Protein AF-A0A3C0R907-F1 (afdb_monomer)

Nearest PDB structures (foldseek):
  8gac-assembly1_A  TM=6.723E-01  e=1.159E+00  synthetic construct
  7ep2-assembly2_D  TM=5.627E-01  e=1.302E+00  Homo sapiens
  8a3y-assembly1_Q  TM=6.082E-01  e=4.656E+00  Homo sapiens

Secondary structure (DSSP, 8-state):
-HHHHHHHHHHHHHHT---HHHHHHHHHHHHHHHHHS-HHHHHHHHHHHHHHHHHHHHHHHHTT-HHHHHHHHHHHT-

Mean predicted aligned error: 2.68 Å

Radius of gyration: 12.0 Å; Cα contacts (8 Å, |Δi|>4): 48; chains: 1; bounding box: 28×22×31 Å

Foldseek 3Di:
DVVLVVLLVLLVVLLPDPPLVVSLVSLVVLLVVLVPDDPVCNVVCVVSSVVSLVVSLVSCVVVVNNVSSVSSCVSVVD

Solvent-accessible surface area (backbone atoms only — not comparable to full-atom values): 4407 Å² total; per-residue (Å²): 110,68,70,56,56,52,47,54,55,49,48,62,52,45,48,72,48,81,53,64,69,63,33,52,54,51,52,50,54,53,51,52,52,60,68,70,49,56,74,94,50,37,80,70,46,48,60,55,53,50,52,53,52,50,51,38,30,52,43,23,48,76,69,69,38,49,73,62,22,50,52,52,31,57,77,72,76,96

Structure (mmCIF, N/CA/C/O backbone):
data_AF-A0A3C0R907-F1
#
_entry.id   AF-A0A3C0R907-F1
#
loop_
_atom_site.group_PDB
_atom_site.id
_atom_site.type_symbol
_atom_site.label_atom_id
_atom_site.label_alt_id
_atom_site.label_comp_id
_atom_site.label_asym_id
_atom_site.label_entity_id
_atom_site.label_seq_id
_atom_site.pdbx_PDB_ins_code
_atom_site.Cartn_x
_atom_site.Cartn_y
_atom_site.Cartn_z
_atom_site.occupancy
_atom_site.B_iso_or_equiv
_atom_site.auth_seq_id
_atom_site.auth_comp_id
_atom_site.auth_asym_id
_atom_site.auth_atom_id
_atom_site.pdbx_PDB_model_num
ATOM 1 N N . GLN A 1 1 ? 8.077 4.731 -15.537 1.00 72.31 1 GLN A N 1
ATOM 2 C CA . GLN A 1 1 ? 8.268 5.778 -14.508 1.00 72.31 1 GLN A CA 1
ATOM 3 C C . GLN A 1 1 ? 6.934 6.363 -14.038 1.00 72.31 1 GLN A C 1
ATOM 5 O O . GLN A 1 1 ? 6.668 6.315 -12.846 1.00 72.31 1 GLN A O 1
ATOM 10 N N . GLU A 1 2 ? 6.055 6.805 -14.945 1.00 88.19 2 GLU A N 1
ATOM 11 C CA . GLU A 1 2 ? 4.732 7.373 -14.608 1.00 88.19 2 GLU A CA 1
ATOM 12 C C . GLU A 1 2 ? 3.866 6.470 -13.704 1.00 88.19 2 GLU A C 1
ATOM 14 O O . GLU A 1 2 ? 3.409 6.906 -12.651 1.00 88.19 2 GLU A O 1
ATOM 19 N N . LYS A 1 3 ? 3.727 5.175 -14.030 1.00 86.44 3 LYS A N 1
ATOM 20 C CA . LYS A 1 3 ? 2.951 4.228 -13.203 1.00 86.44 3 LYS A CA 1
ATOM 21 C C . LYS A 1 3 ? 3.469 4.078 -11.766 1.00 86.44 3 LYS A C 1
ATOM 23 O O . LYS A 1 3 ? 2.682 3.842 -10.853 1.00 86.44 3 LYS A O 1
ATOM 28 N N . PHE A 1 4 ? 4.776 4.235 -11.544 1.00 90.00 4 PHE A N 1
ATOM 29 C CA . PHE A 1 4 ? 5.358 4.186 -10.199 1.00 90.00 4 PHE A CA 1
ATOM 30 C C . PHE A 1 4 ? 4.951 5.426 -9.401 1.00 90.00 4 PHE A C 1
ATOM 32 O O . PHE A 1 4 ? 4.416 5.295 -8.306 1.00 90.00 4 PHE A O 1
ATOM 39 N N . GLN A 1 5 ? 5.089 6.618 -9.988 1.00 91.69 5 GLN A N 1
ATOM 40 C CA . GLN A 1 5 ? 4.637 7.864 -9.359 1.00 91.69 5 GLN A CA 1
ATOM 41 C C . GLN A 1 5 ? 3.135 7.828 -9.045 1.00 91.69 5 GLN A C 1
ATOM 43 O O . GLN A 1 5 ? 2.741 8.129 -7.921 1.00 91.69 5 GLN A O 1
ATOM 48 N N . GLN A 1 6 ? 2.311 7.361 -9.989 1.00 93.50 6 GLN A N 1
ATOM 49 C CA . GLN A 1 6 ? 0.877 7.156 -9.764 1.00 93.50 6 GLN A CA 1
ATOM 50 C C . GLN A 1 6 ? 0.613 6.175 -8.613 1.00 93.50 6 GLN A C 1
ATOM 52 O O . GLN A 1 6 ? -0.276 6.418 -7.801 1.00 93.50 6 GLN A O 1
ATOM 57 N N . THR A 1 7 ? 1.405 5.103 -8.495 1.00 94.75 7 THR A N 1
ATOM 58 C CA . THR A 1 7 ? 1.285 4.148 -7.382 1.00 94.75 7 THR A CA 1
ATOM 59 C C . THR A 1 7 ? 1.614 4.797 -6.038 1.00 94.75 7 THR A C 1
ATOM 61 O O . THR A 1 7 ? 0.891 4.574 -5.069 1.00 94.75 7 THR A O 1
ATOM 64 N N . ALA A 1 8 ? 2.653 5.633 -5.963 1.00 94.31 8 ALA A N 1
ATOM 65 C CA . ALA A 1 8 ? 2.978 6.368 -4.740 1.00 94.31 8 ALA A CA 1
ATOM 66 C C . ALA A 1 8 ? 1.852 7.329 -4.331 1.00 94.31 8 ALA A C 1
ATOM 68 O O . ALA A 1 8 ? 1.418 7.307 -3.178 1.00 94.31 8 ALA A O 1
ATOM 69 N N . SER A 1 9 ? 1.324 8.123 -5.268 1.00 95.31 9 SER A N 1
ATOM 70 C CA . SER A 1 9 ? 0.189 9.016 -5.001 1.00 95.31 9 SER A CA 1
ATOM 71 C C . SER A 1 9 ? -1.066 8.241 -4.587 1.00 95.31 9 SER A C 1
ATOM 73 O O . SER A 1 9 ? -1.764 8.636 -3.652 1.00 95.31 9 SER A O 1
ATOM 75 N N . PHE A 1 10 ? -1.331 7.102 -5.231 1.00 96.69 10 PHE A N 1
ATOM 76 C CA . PHE A 1 10 ? -2.449 6.230 -4.885 1.00 96.69 10 PHE A CA 1
ATOM 77 C C . PHE A 1 10 ? -2.301 5.633 -3.481 1.00 96.69 10 PHE A C 1
ATOM 79 O O . PHE A 1 10 ? -3.253 5.646 -2.702 1.00 96.69 10 PHE A O 1
ATOM 86 N N . ALA A 1 11 ? -1.104 5.184 -3.106 1.00 96.19 11 ALA A N 1
ATOM 87 C CA . ALA A 1 11 ? -0.836 4.695 -1.758 1.00 96.19 11 ALA A CA 1
ATOM 88 C C . ALA A 1 11 ? -0.991 5.800 -0.702 1.00 96.19 11 ALA A C 1
ATOM 90 O O . ALA A 1 11 ? -1.608 5.579 0.339 1.00 96.19 11 ALA A O 1
ATOM 91 N N . GLN A 1 12 ? -0.518 7.017 -0.978 1.00 95.38 12 GLN A N 1
ATOM 92 C CA . GLN A 1 12 ? -0.726 8.154 -0.079 1.00 95.38 12 GLN A CA 1
ATOM 93 C C . GLN A 1 12 ? -2.223 8.428 0.152 1.00 95.38 12 GLN A C 1
ATOM 95 O O . GLN A 1 12 ? -2.636 8.703 1.282 1.00 95.38 12 GLN A O 1
ATOM 100 N N . PHE A 1 13 ? -3.044 8.312 -0.895 1.00 96.06 13 PHE A N 1
ATOM 101 C CA . PHE A 1 13 ? -4.498 8.389 -0.776 1.00 96.06 13 PHE A CA 1
ATOM 102 C C . PHE A 1 13 ? -5.066 7.238 0.073 1.00 96.06 13 PHE A C 1
ATOM 104 O O . PHE A 1 13 ? -5.797 7.495 1.030 1.00 96.06 13 PHE A O 1
ATOM 111 N N . LEU A 1 14 ? -4.683 5.985 -0.204 1.00 96.00 14 LEU A N 1
ATOM 112 C CA . LEU A 1 14 ? -5.132 4.809 0.557 1.00 96.00 14 LEU A CA 1
ATOM 113 C C . LEU A 1 14 ? -4.799 4.894 2.051 1.00 96.00 14 LEU A C 1
ATOM 115 O O . LEU A 1 14 ? -5.592 4.449 2.887 1.00 96.00 14 LEU A O 1
ATOM 119 N N . GLY A 1 15 ? -3.672 5.513 2.411 1.00 94.12 15 GLY A N 1
ATOM 120 C CA . GLY A 1 15 ? -3.307 5.776 3.805 1.00 94.12 15 GLY A CA 1
ATOM 121 C C . GLY A 1 15 ? -4.422 6.477 4.590 1.00 94.12 15 GLY A C 1
ATOM 122 O O . GLY A 1 15 ? -4.654 6.138 5.749 1.00 94.12 15 GLY A O 1
ATOM 123 N N . LYS A 1 16 ? -5.195 7.349 3.930 1.00 94.00 16 LYS A N 1
ATOM 124 C CA . LYS A 1 16 ? -6.308 8.120 4.510 1.00 94.00 16 LYS A CA 1
ATOM 125 C C . LYS A 1 16 ? -7.685 7.451 4.377 1.00 94.00 16 LYS A C 1
ATOM 127 O O . LYS A 1 16 ? -8.665 7.964 4.905 1.00 94.00 16 LYS A O 1
ATOM 132 N N . VAL A 1 17 ? -7.790 6.330 3.660 1.00 94.31 17 VAL A N 1
ATOM 133 C CA . VAL A 1 17 ? -9.062 5.614 3.465 1.00 94.31 17 VAL A CA 1
ATOM 134 C C . VAL A 1 17 ? -9.407 4.801 4.713 1.00 94.31 17 VAL A C 1
ATOM 136 O O . VAL A 1 17 ? -8.643 3.920 5.106 1.00 94.31 17 VAL A O 1
ATOM 139 N N . ASN A 1 18 ? -10.573 5.065 5.304 1.00 88.69 18 ASN A N 1
ATOM 140 C CA . ASN A 1 18 ? -11.070 4.352 6.493 1.00 88.69 18 ASN A CA 1
ATOM 141 C C . ASN A 1 18 ? -11.999 3.177 6.149 1.00 88.69 18 ASN A C 1
ATOM 143 O O . ASN A 1 18 ? -12.214 2.287 6.964 1.00 88.69 18 ASN A O 1
ATOM 147 N N . ASP A 1 19 ? -12.538 3.158 4.931 1.00 95.50 19 ASP A N 1
ATOM 148 C CA . ASP A 1 19 ? -13.362 2.061 4.431 1.00 95.50 19 ASP A CA 1
ATOM 149 C C . ASP A 1 19 ? -12.484 0.828 4.166 1.00 95.50 19 ASP A C 1
ATOM 151 O O . ASP A 1 19 ? -11.649 0.823 3.257 1.00 95.50 19 ASP A O 1
ATOM 155 N N . ALA A 1 20 ? -12.672 -0.215 4.974 1.00 94.56 20 ALA A N 1
ATOM 156 C CA . ALA A 1 20 ? -11.854 -1.421 4.928 1.00 94.56 20 ALA A CA 1
ATOM 157 C C . ALA A 1 20 ? -11.915 -2.135 3.568 1.00 94.56 20 ALA A C 1
ATOM 159 O O . ALA A 1 20 ? -10.887 -2.609 3.084 1.00 94.56 20 ALA A O 1
ATOM 160 N N . ALA A 1 21 ? -13.085 -2.198 2.926 1.00 96.62 21 ALA A N 1
ATOM 161 C CA . ALA A 1 21 ? -13.245 -2.891 1.650 1.00 96.62 21 ALA A CA 1
ATOM 162 C C . ALA A 1 21 ? -12.511 -2.148 0.525 1.00 96.62 21 ALA A C 1
ATOM 164 O O . ALA A 1 21 ? -11.761 -2.755 -0.245 1.00 96.62 21 ALA A O 1
ATOM 165 N N . LYS A 1 22 ? -12.662 -0.819 0.467 1.00 96.19 22 LYS A N 1
ATOM 166 C CA . LYS A 1 22 ? -11.945 0.023 -0.506 1.00 96.19 22 LYS A CA 1
ATOM 167 C C . LYS A 1 22 ? -10.444 0.007 -0.262 1.00 96.19 22 LYS A C 1
ATOM 169 O O . LYS A 1 22 ? -9.677 -0.063 -1.221 1.00 96.19 22 LYS A O 1
ATOM 174 N N . PHE A 1 23 ? -10.027 0.035 1.002 1.00 97.31 23 PHE A N 1
ATOM 175 C CA . PHE A 1 23 ? -8.620 -0.041 1.361 1.00 97.31 23 PHE A CA 1
ATOM 176 C C . PHE A 1 23 ? -7.989 -1.355 0.893 1.00 97.31 23 PHE A C 1
ATOM 178 O O . PHE A 1 23 ? -6.997 -1.325 0.167 1.00 97.31 23 PHE A O 1
ATOM 185 N N . LYS A 1 24 ? -8.596 -2.499 1.243 1.00 97.50 24 LYS A N 1
ATOM 186 C CA . LYS A 1 24 ? -8.108 -3.830 0.850 1.00 97.50 24 LYS A CA 1
ATOM 187 C C . LYS A 1 24 ? -8.013 -3.968 -0.668 1.00 97.50 24 LYS A C 1
ATOM 189 O O . LYS A 1 24 ? -6.953 -4.328 -1.169 1.00 97.50 24 LYS A O 1
ATOM 194 N N . LYS A 1 25 ? -9.056 -3.549 -1.395 1.00 97.62 25 LYS A N 1
ATOM 195 C CA . LYS A 1 25 ? -9.045 -3.521 -2.865 1.00 97.62 25 LYS A CA 1
ATOM 196 C C . LYS A 1 25 ? -7.908 -2.660 -3.420 1.00 97.62 25 LYS A C 1
ATOM 198 O O . LYS A 1 25 ? -7.263 -3.045 -4.388 1.00 97.62 25 LYS A O 1
ATOM 203 N N . GLY A 1 26 ? -7.646 -1.499 -2.822 1.00 97.06 26 GLY A N 1
ATOM 204 C CA . GLY A 1 26 ? -6.529 -0.643 -3.215 1.00 97.06 26 GLY A CA 1
ATOM 205 C C . GLY A 1 26 ? -5.165 -1.304 -3.007 1.00 97.06 26 GLY A C 1
ATOM 206 O O . GLY A 1 26 ? -4.317 -1.244 -3.893 1.00 97.06 26 GLY A O 1
ATOM 207 N N . VAL A 1 27 ? -4.970 -1.978 -1.872 1.00 97.38 27 VAL A N 1
ATOM 208 C CA . VAL A 1 27 ? -3.754 -2.761 -1.600 1.00 97.38 27 VAL A CA 1
ATOM 209 C C . VAL A 1 27 ? -3.595 -3.886 -2.624 1.00 97.38 27 VAL A C 1
ATOM 211 O O . VAL A 1 27 ? -2.507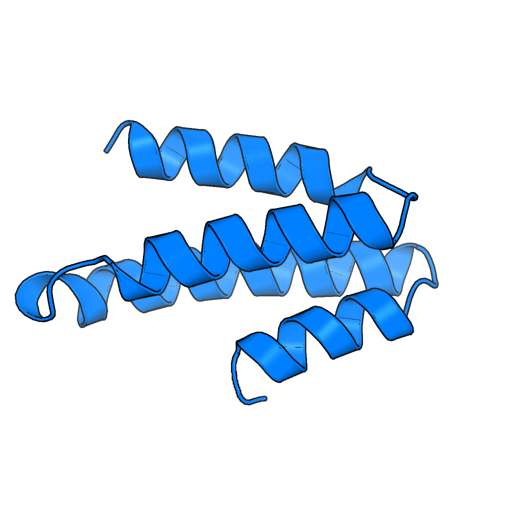 -4.045 -3.172 1.00 97.38 27 VAL A O 1
ATOM 214 N N . ASP A 1 28 ? -4.672 -4.605 -2.950 1.00 97.56 28 ASP A N 1
ATOM 215 C CA . ASP A 1 28 ? -4.646 -5.669 -3.961 1.00 97.56 28 ASP A CA 1
ATOM 216 C C . ASP A 1 28 ? -4.232 -5.150 -5.342 1.00 97.56 28 ASP A C 1
ATOM 218 O O . ASP A 1 28 ? -3.466 -5.809 -6.039 1.00 97.56 28 ASP A O 1
ATOM 222 N N . LEU A 1 29 ? -4.670 -3.947 -5.727 1.00 97.00 29 LEU A N 1
ATOM 223 C CA . LEU A 1 29 ? -4.246 -3.318 -6.982 1.00 97.00 29 LEU A CA 1
ATOM 224 C C . LEU A 1 29 ? -2.743 -3.000 -6.992 1.00 97.00 29 LEU A C 1
ATOM 226 O O . LEU A 1 29 ? -2.084 -3.203 -8.011 1.00 97.00 29 LEU A O 1
ATOM 230 N N . ILE A 1 30 ? -2.186 -2.525 -5.872 1.00 96.25 30 ILE A N 1
ATOM 231 C CA . ILE A 1 30 ? -0.744 -2.249 -5.751 1.00 96.25 30 ILE A CA 1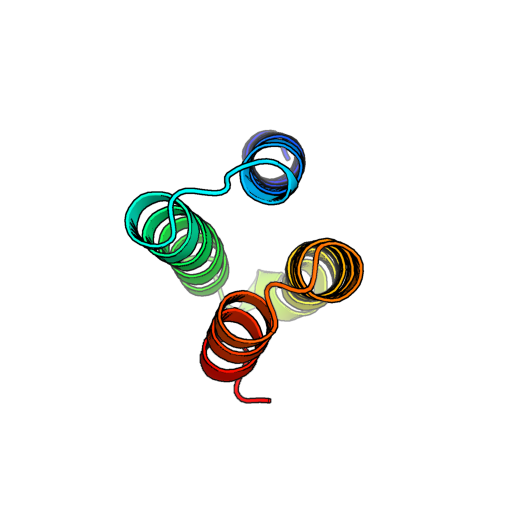
ATOM 232 C C . ILE A 1 30 ? 0.058 -3.551 -5.836 1.00 96.25 30 ILE A C 1
ATOM 234 O O . ILE A 1 30 ? 1.054 -3.617 -6.557 1.00 96.25 30 ILE A O 1
ATOM 238 N N . VAL A 1 31 ? -0.379 -4.587 -5.117 1.00 95.56 31 VAL A N 1
ATOM 239 C CA . VAL A 1 31 ? 0.280 -5.900 -5.099 1.00 95.56 31 VAL A CA 1
ATOM 240 C C . VAL A 1 31 ? 0.204 -6.554 -6.476 1.00 95.56 31 VAL 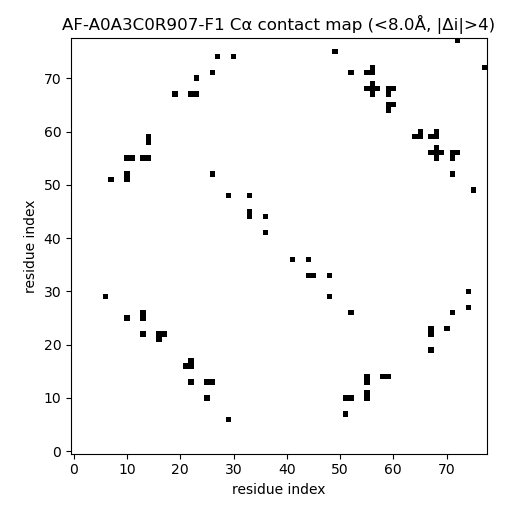A C 1
ATOM 242 O O . VAL A 1 31 ? 1.237 -6.946 -7.010 1.00 95.56 31 VAL A O 1
ATOM 245 N N . GLY A 1 32 ? -0.967 -6.553 -7.113 1.00 94.94 32 GLY A N 1
ATOM 246 C CA . GLY A 1 32 ? -1.128 -7.073 -8.468 1.00 94.94 32 GLY A CA 1
ATOM 247 C C . GLY A 1 32 ? -0.264 -6.327 -9.488 1.00 94.94 32 GLY A C 1
ATOM 248 O O . GLY A 1 32 ? 0.347 -6.948 -10.357 1.00 94.94 32 GLY A O 1
ATOM 249 N N . PHE A 1 33 ? -0.122 -5.001 -9.355 1.00 94.19 33 PHE A N 1
ATOM 250 C CA . PHE A 1 33 ? 0.800 -4.251 -10.206 1.00 94.19 33 PHE A CA 1
ATOM 251 C C . PHE A 1 33 ? 2.260 -4.660 -9.967 1.00 94.19 33 PHE A C 1
ATOM 253 O O . PHE A 1 33 ? 2.969 -4.925 -10.937 1.00 94.19 33 PHE A O 1
ATOM 260 N N . LYS A 1 34 ? 2.697 -4.793 -8.706 1.00 93.38 34 LYS A N 1
ATOM 261 C CA . LYS A 1 34 ? 4.028 -5.320 -8.353 1.00 93.38 34 LYS A CA 1
ATOM 262 C C . LYS A 1 34 ? 4.277 -6.698 -8.978 1.00 93.38 34 LYS A C 1
ATOM 264 O O . LYS A 1 34 ? 5.356 -6.933 -9.514 1.00 93.38 34 LYS A O 1
ATOM 269 N N . GLU A 1 35 ? 3.304 -7.602 -8.923 1.00 92.38 35 GLU A N 1
ATOM 270 C CA . GLU A 1 35 ? 3.425 -8.961 -9.470 1.00 92.38 35 GLU A CA 1
ATOM 271 C C . GLU A 1 35 ? 3.486 -8.986 -11.003 1.00 92.38 35 GLU A C 1
ATOM 273 O O . GLU A 1 35 ? 4.215 -9.802 -11.575 1.00 92.38 35 GLU A O 1
ATOM 278 N N . SER A 1 36 ? 2.801 -8.041 -11.658 1.00 93.25 36 SER A N 1
ATOM 279 C CA . SER A 1 36 ? 2.822 -7.868 -13.116 1.00 93.25 36 SER A CA 1
ATOM 280 C C . SER A 1 36 ? 4.163 -7.370 -13.674 1.00 93.25 36 SER A C 1
ATOM 282 O O . SER A 1 36 ? 4.374 -7.414 -14.886 1.00 93.25 36 SER A O 1
ATOM 284 N N . ILE A 1 37 ? 5.080 -6.897 -12.819 1.00 92.00 37 ILE A N 1
ATOM 285 C CA . ILE A 1 37 ? 6.397 -6.431 -13.261 1.00 92.00 37 ILE A CA 1
ATOM 286 C C . ILE A 1 37 ? 7.244 -7.623 -13.746 1.00 92.00 37 ILE A C 1
ATOM 288 O O . ILE A 1 37 ? 7.385 -8.604 -13.002 1.00 92.00 37 ILE A O 1
ATOM 292 N N . PRO A 1 38 ? 7.861 -7.538 -14.947 1.00 93.00 38 PRO A N 1
ATOM 293 C CA . PRO A 1 38 ? 8.738 -8.586 -15.463 1.00 93.00 38 PRO A CA 1
ATOM 294 C C . PRO A 1 38 ? 9.921 -8.865 -14.537 1.00 93.00 38 PRO A C 1
ATOM 296 O O . PRO A 1 38 ? 10.463 -7.957 -13.902 1.00 93.00 38 PRO A O 1
ATOM 299 N N . GLU A 1 39 ? 10.363 -10.121 -14.502 1.00 90.00 39 GLU A N 1
ATOM 300 C CA . GLU A 1 39 ? 11.383 -10.595 -13.563 1.00 90.00 39 GLU A CA 1
ATOM 301 C C . GLU A 1 39 ? 12.702 -9.818 -13.639 1.00 90.00 39 GLU A C 1
ATOM 303 O 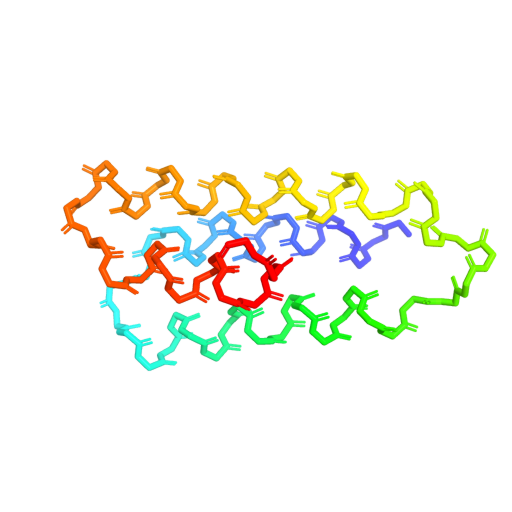O . GLU A 1 39 ? 13.266 -9.468 -12.603 1.00 90.00 39 GLU A O 1
ATOM 308 N N . SER A 1 40 ? 13.113 -9.422 -14.847 1.00 92.81 40 SER A N 1
ATOM 309 C CA . SER A 1 40 ? 14.307 -8.604 -15.095 1.00 92.81 40 SER A CA 1
ATOM 310 C C . SER A 1 40 ? 14.316 -7.266 -14.345 1.00 92.81 40 SER A C 1
ATOM 312 O O . SER A 1 40 ? 15.381 -6.705 -14.108 1.00 92.81 40 SER A O 1
ATOM 314 N N . PHE A 1 41 ? 13.146 -6.750 -13.950 1.00 91.19 41 PHE A N 1
ATOM 315 C CA . PHE A 1 41 ? 13.000 -5.495 -13.208 1.00 91.19 41 PHE A CA 1
ATOM 316 C C . PHE A 1 41 ? 12.585 -5.700 -11.744 1.00 91.19 41 PHE A C 1
ATOM 318 O O . PHE A 1 41 ? 12.550 -4.734 -10.974 1.00 91.19 41 PHE A O 1
ATOM 325 N N . ARG A 1 42 ? 12.269 -6.931 -11.313 1.00 88.38 42 ARG A N 1
ATOM 326 C CA . ARG A 1 42 ? 11.767 -7.202 -9.953 1.00 88.38 42 ARG A CA 1
ATOM 327 C C . ARG A 1 42 ? 12.780 -6.852 -8.872 1.00 88.38 42 ARG A C 1
ATOM 329 O O . ARG A 1 42 ? 12.386 -6.292 -7.856 1.00 88.38 42 ARG A O 1
ATOM 336 N N . ALA A 1 43 ? 14.073 -7.096 -9.091 1.00 86.00 43 ALA A N 1
ATOM 337 C CA . ALA A 1 43 ? 15.111 -6.778 -8.105 1.00 86.00 43 ALA A CA 1
ATOM 338 C C . ALA A 1 43 ? 15.107 -5.288 -7.706 1.00 86.00 43 ALA A C 1
ATOM 340 O O . ALA A 1 43 ? 15.150 -4.955 -6.524 1.00 86.00 43 ALA A O 1
ATOM 341 N N . GLN A 1 44 ? 14.970 -4.391 -8.686 1.00 82.56 44 GLN A N 1
ATOM 342 C CA . GLN A 1 44 ? 14.952 -2.944 -8.462 1.00 82.56 44 GLN A CA 1
ATOM 343 C C . GLN A 1 44 ? 13.585 -2.440 -7.969 1.00 82.56 44 GLN A C 1
ATOM 345 O O . GLN A 1 44 ? 13.505 -1.512 -7.166 1.00 82.56 44 GLN A O 1
ATOM 350 N N . THR A 1 45 ? 12.494 -3.042 -8.445 1.00 91.44 45 THR A N 1
ATOM 351 C CA . THR A 1 45 ? 11.130 -2.560 -8.171 1.00 91.44 45 THR A CA 1
ATOM 352 C C . THR A 1 45 ? 10.532 -3.130 -6.886 1.00 91.44 45 THR A C 1
ATOM 354 O O . THR A 1 45 ? 9.742 -2.446 -6.237 1.00 91.44 45 THR A O 1
ATOM 357 N N . ASN A 1 46 ? 10.947 -4.321 -6.446 1.00 91.50 46 ASN A N 1
ATOM 358 C CA . ASN A 1 46 ? 10.484 -4.922 -5.192 1.00 91.50 46 ASN A CA 1
ATOM 359 C C . ASN A 1 46 ? 10.779 -4.018 -3.993 1.00 91.50 46 ASN A C 1
ATOM 361 O O . ASN A 1 46 ? 9.890 -3.791 -3.177 1.00 91.50 46 ASN A O 1
ATOM 365 N N . ALA A 1 47 ? 11.990 -3.454 -3.913 1.00 92.00 47 ALA A N 1
ATOM 366 C CA . ALA A 1 47 ? 12.356 -2.527 -2.842 1.00 92.00 47 ALA A CA 1
ATOM 367 C C . ALA A 1 47 ? 11.433 -1.295 -2.817 1.00 92.00 47 ALA A C 1
ATOM 369 O O . ALA A 1 47 ? 10.970 -0.877 -1.757 1.00 92.00 47 ALA A O 1
ATOM 370 N N . TYR A 1 48 ? 11.099 -0.759 -3.994 1.00 93.50 48 TYR A N 1
ATOM 371 C CA . TYR A 1 48 ? 10.189 0.375 -4.128 1.00 93.50 48 TYR A CA 1
ATOM 372 C C . TYR A 1 48 ? 8.777 0.061 -3.610 1.00 93.50 48 TYR A C 1
ATOM 374 O O . TYR A 1 48 ? 8.252 0.790 -2.767 1.00 93.50 48 TYR A O 1
ATOM 382 N N . PHE A 1 49 ? 8.166 -1.038 -4.063 1.00 94.88 49 PHE A N 1
ATOM 383 C CA . PHE A 1 49 ? 6.816 -1.406 -3.623 1.00 94.88 49 PHE A CA 1
ATOM 384 C C . PHE A 1 49 ? 6.773 -1.810 -2.147 1.00 94.88 49 PHE A C 1
ATOM 386 O O . PHE A 1 49 ? 5.834 -1.436 -1.449 1.00 94.88 49 PHE A O 1
ATOM 393 N N . ASN A 1 50 ? 7.799 -2.502 -1.645 1.00 94.12 50 ASN A N 1
ATOM 394 C CA . ASN A 1 50 ? 7.888 -2.848 -0.228 1.00 94.12 50 ASN A CA 1
ATOM 395 C C . ASN A 1 50 ? 7.938 -1.589 0.649 1.00 94.12 50 ASN A C 1
ATOM 397 O O . ASN A 1 50 ? 7.267 -1.541 1.675 1.00 94.12 50 ASN A O 1
ATOM 401 N N . ASN A 1 51 ? 8.651 -0.538 0.228 1.00 95.19 51 ASN A N 1
ATOM 402 C CA . ASN A 1 51 ? 8.656 0.743 0.941 1.00 95.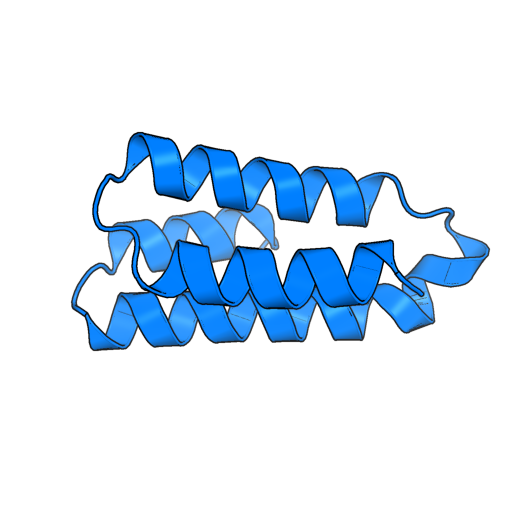19 51 ASN A CA 1
ATOM 403 C C . ASN A 1 51 ? 7.271 1.407 0.961 1.00 95.19 51 ASN A C 1
ATOM 405 O O . ASN A 1 51 ? 6.849 1.911 2.001 1.00 95.19 51 ASN A O 1
ATOM 409 N N . ILE A 1 52 ? 6.534 1.364 -0.154 1.00 96.12 52 ILE A N 1
ATOM 410 C CA . ILE A 1 52 ? 5.158 1.878 -0.221 1.00 96.12 52 ILE A CA 1
ATOM 411 C C . ILE A 1 52 ? 4.233 1.115 0.737 1.00 96.12 52 ILE A C 1
ATOM 413 O O . ILE A 1 52 ? 3.506 1.729 1.521 1.00 96.12 52 ILE A O 1
ATOM 417 N N . LEU A 1 53 ? 4.266 -0.219 0.691 1.00 96.69 53 LEU A N 1
ATOM 418 C CA . LEU A 1 53 ? 3.413 -1.070 1.523 1.00 96.69 53 LEU A CA 1
ATOM 419 C C . LEU A 1 53 ? 3.763 -0.933 3.015 1.00 96.69 53 LEU A C 1
ATOM 421 O O . LEU A 1 53 ? 2.860 -0.811 3.841 1.00 96.69 53 LEU A O 1
ATOM 425 N N . ASN A 1 54 ? 5.048 -0.822 3.363 1.00 96.69 54 ASN A N 1
ATOM 426 C CA . ASN A 1 54 ? 5.489 -0.511 4.727 1.00 96.69 54 ASN A CA 1
ATOM 427 C C . ASN A 1 54 ? 4.994 0.864 5.203 1.00 96.69 54 ASN A C 1
ATOM 429 O O . ASN A 1 54 ? 4.559 1.004 6.347 1.00 96.69 54 ASN A O 1
ATOM 433 N N . GLY A 1 55 ? 4.996 1.873 4.327 1.00 96.56 55 GLY A N 1
ATOM 434 C CA . GLY A 1 55 ? 4.405 3.180 4.622 1.00 96.56 55 GLY A CA 1
ATOM 435 C C . GLY A 1 55 ? 2.915 3.082 4.970 1.00 96.56 55 GLY A C 1
ATOM 436 O O . GLY A 1 55 ? 2.462 3.691 5.941 1.00 96.56 55 GLY A O 1
ATOM 437 N N . LEU A 1 56 ? 2.163 2.258 4.235 1.00 96.88 56 LEU A N 1
ATOM 438 C CA . LEU A 1 56 ? 0.751 1.990 4.519 1.00 96.88 56 LEU A CA 1
ATOM 439 C C . LEU A 1 56 ? 0.549 1.249 5.847 1.00 96.88 56 LEU A C 1
ATOM 441 O O . LEU A 1 56 ? -0.335 1.631 6.613 1.00 96.88 56 LEU A O 1
ATOM 445 N N . ILE A 1 57 ? 1.372 0.237 6.146 1.00 96.94 57 ILE A N 1
ATOM 446 C CA . ILE A 1 57 ? 1.353 -0.478 7.435 1.00 96.94 57 ILE A CA 1
ATOM 447 C C . ILE A 1 57 ? 1.507 0.517 8.586 1.00 96.94 57 ILE A C 1
ATOM 449 O O . ILE A 1 57 ? 0.705 0.512 9.520 1.00 96.94 57 ILE A O 1
ATOM 453 N N . ASN A 1 58 ? 2.503 1.399 8.502 1.00 96.44 58 ASN A N 1
ATOM 454 C CA . ASN A 1 58 ? 2.767 2.393 9.539 1.00 96.44 58 ASN A CA 1
ATOM 455 C C . ASN A 1 58 ? 1.608 3.386 9.685 1.00 96.44 58 ASN A C 1
ATOM 457 O O . ASN A 1 58 ? 1.186 3.664 10.806 1.00 96.44 58 ASN A O 1
ATOM 461 N N . ALA A 1 59 ? 1.039 3.860 8.571 1.00 95.62 59 ALA A N 1
ATOM 462 C CA . ALA A 1 59 ? -0.122 4.746 8.595 1.00 95.62 59 ALA A CA 1
ATOM 463 C C . ALA A 1 59 ? -1.341 4.091 9.268 1.00 95.62 59 ALA A C 1
ATOM 465 O O . ALA A 1 59 ? -2.017 4.729 10.073 1.00 95.62 59 ALA A O 1
ATOM 466 N N . LYS A 1 60 ? -1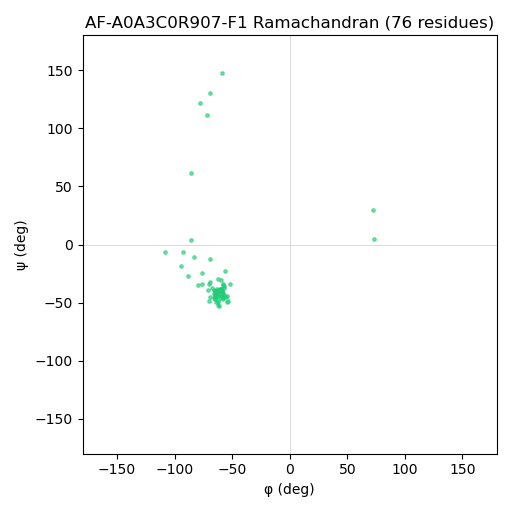.615 2.809 8.985 1.00 94.88 60 LYS A N 1
ATOM 467 C CA . LYS A 1 60 ? -2.744 2.092 9.597 1.00 94.88 60 LYS A CA 1
ATOM 468 C C . LYS A 1 60 ? -2.519 1.783 11.070 1.00 94.88 60 LYS A C 1
ATOM 470 O O . LYS A 1 60 ? -3.441 1.984 11.854 1.00 94.88 60 LYS A O 1
ATOM 475 N N . LYS A 1 61 ? -1.301 1.408 11.467 1.00 95.19 61 LYS A N 1
ATOM 476 C CA . LYS A 1 61 ? -0.938 1.260 12.885 1.00 95.19 61 LYS A CA 1
ATOM 477 C C . LYS A 1 61 ? -1.103 2.569 13.658 1.00 95.19 61 LYS A C 1
ATOM 479 O O . LYS A 1 61 ? -1.707 2.565 14.723 1.00 95.19 61 LYS A O 1
ATOM 484 N N . ALA A 1 62 ? -0.627 3.688 13.107 1.00 94.94 62 ALA A N 1
ATOM 485 C CA . ALA A 1 62 ? -0.768 5.006 13.731 1.00 94.94 62 ALA A CA 1
ATOM 486 C C . ALA A 1 62 ? -2.239 5.432 13.894 1.00 94.94 62 ALA A C 1
ATOM 488 O O . ALA A 1 62 ? -2.577 6.130 14.843 1.00 94.94 62 ALA A O 1
ATOM 489 N N . ALA A 1 63 ? -3.118 4.975 12.998 1.00 93.94 63 ALA A N 1
ATOM 490 C CA . ALA A 1 63 ? -4.561 5.187 13.079 1.00 93.94 63 ALA A CA 1
ATOM 491 C C . ALA A 1 63 ? -5.304 4.140 13.942 1.00 93.94 63 ALA A C 1
ATOM 493 O O . ALA A 1 63 ? -6.531 4.157 13.983 1.00 93.94 63 ALA A O 1
ATOM 494 N N . GLY A 1 64 ? -4.600 3.200 14.585 1.00 95.00 64 GLY A N 1
ATOM 495 C CA . GLY A 1 64 ? -5.198 2.111 15.370 1.00 95.00 64 GLY A CA 1
ATOM 496 C C . GLY A 1 64 ? -5.869 1.004 14.543 1.00 95.00 64 GLY A C 1
ATOM 497 O O . GLY A 1 64 ? -6.441 0.074 15.105 1.00 95.00 64 GLY A O 1
ATOM 498 N N . ALA A 1 65 ? -5.782 1.058 13.213 1.00 95.25 65 ALA A N 1
ATOM 499 C CA . ALA A 1 65 ? -6.392 0.101 12.291 1.00 95.25 65 ALA A CA 1
ATOM 500 C C . ALA A 1 65 ? -5.482 -1.120 12.056 1.00 95.25 65 ALA A C 1
ATOM 502 O O . ALA A 1 65 ? -5.032 -1.375 10.933 1.00 95.25 65 ALA A O 1
ATOM 503 N N . ASN A 1 66 ? -5.187 -1.866 13.123 1.00 95.38 66 ASN A N 1
ATOM 504 C CA . ASN A 1 66 ? -4.233 -2.980 13.089 1.00 95.38 66 ASN A CA 1
ATOM 505 C C . ASN A 1 66 ? -4.636 -4.087 12.100 1.00 95.38 66 ASN A C 1
ATOM 507 O O . ASN A 1 66 ? -3.782 -4.538 11.342 1.00 95.38 66 ASN A O 1
ATOM 511 N N . ASP A 1 67 ? -5.926 -4.418 11.978 1.00 96.06 67 ASP A N 1
ATOM 512 C CA . ASP A 1 67 ? -6.414 -5.410 11.005 1.00 96.06 67 ASP A CA 1
ATOM 513 C C . ASP A 1 67 ? -6.062 -5.059 9.552 1.00 96.06 67 ASP A C 1
ATOM 515 O O . ASP A 1 67 ? -5.785 -5.929 8.723 1.00 96.06 67 ASP A O 1
ATOM 519 N N . LEU A 1 68 ? -6.062 -3.764 9.217 1.00 96.38 68 LEU A N 1
ATOM 520 C CA . LEU A 1 68 ? -5.681 -3.302 7.883 1.00 96.38 68 LEU A CA 1
ATOM 521 C C . LEU A 1 68 ? -4.166 -3.348 7.690 1.00 96.38 68 LEU A C 1
ATOM 523 O O . LEU A 1 68 ? -3.710 -3.631 6.584 1.00 96.38 68 LEU A O 1
ATOM 527 N N . ALA A 1 69 ? -3.391 -3.098 8.746 1.00 96.69 69 ALA A N 1
ATOM 528 C CA . ALA A 1 69 ? -1.944 -3.262 8.716 1.00 96.69 69 ALA A CA 1
ATOM 529 C C . ALA A 1 69 ? -1.554 -4.737 8.513 1.00 96.69 69 ALA A C 1
ATOM 531 O O . ALA A 1 69 ? -0.694 -5.037 7.685 1.00 96.69 69 ALA A O 1
ATOM 532 N N . ASP A 1 70 ? -2.215 -5.655 9.216 1.00 97.06 70 ASP A N 1
ATOM 533 C CA . ASP A 1 70 ? -1.953 -7.092 9.117 1.00 97.06 70 ASP A CA 1
ATOM 534 C C . ASP A 1 70 ? -2.400 -7.668 7.772 1.00 97.06 70 ASP A C 1
ATOM 536 O O . ASP A 1 70 ? -1.701 -8.502 7.196 1.00 97.06 70 ASP A O 1
ATOM 540 N N . TYR A 1 71 ? -3.483 -7.144 7.187 1.00 97.19 71 TYR A N 1
ATOM 541 C CA . TYR A 1 71 ? -3.850 -7.478 5.811 1.00 97.19 71 TYR A CA 1
ATOM 542 C C . TYR A 1 71 ? -2.711 -7.192 4.823 1.00 97.19 71 TYR A C 1
ATOM 544 O O . TYR A 1 71 ? -2.398 -8.038 3.986 1.00 97.19 71 TYR A O 1
ATOM 552 N N . ILE A 1 72 ? -2.060 -6.029 4.924 1.00 96.62 72 ILE A N 1
ATOM 553 C CA . ILE A 1 72 ? -0.946 -5.673 4.032 1.00 96.62 72 ILE A CA 1
ATOM 554 C C . ILE A 1 72 ? 0.223 -6.643 4.223 1.00 96.62 72 ILE A C 1
ATOM 556 O O . ILE A 1 72 ? 0.764 -7.130 3.233 1.00 96.62 72 ILE A O 1
ATOM 560 N N . LYS A 1 73 ? 0.581 -6.969 5.473 1.00 96.25 73 LYS A N 1
ATOM 561 C CA . LYS A 1 73 ? 1.648 -7.943 5.765 1.00 96.25 73 LYS A CA 1
ATOM 562 C C . LYS A 1 73 ? 1.352 -9.309 5.151 1.00 96.25 73 LYS A C 1
ATOM 564 O O . LYS A 1 73 ? 2.210 -9.855 4.464 1.00 96.25 73 LYS A O 1
ATOM 569 N N . SER A 1 74 ? 0.106 -9.784 5.265 1.00 96.69 74 SER A N 1
ATOM 570 C CA . SER A 1 74 ? -0.311 -11.050 4.648 1.00 96.69 74 SER A CA 1
ATOM 571 C C . SER A 1 74 ? -0.080 -11.066 3.132 1.00 96.69 74 SER A C 1
ATOM 573 O O . SER A 1 74 ? 0.344 -12.076 2.577 1.00 96.69 74 SER A O 1
ATOM 575 N N . LYS A 1 75 ? -0.269 -9.924 2.457 1.00 94.38 75 LYS A N 1
ATOM 576 C CA . LYS A 1 75 ? -0.020 -9.770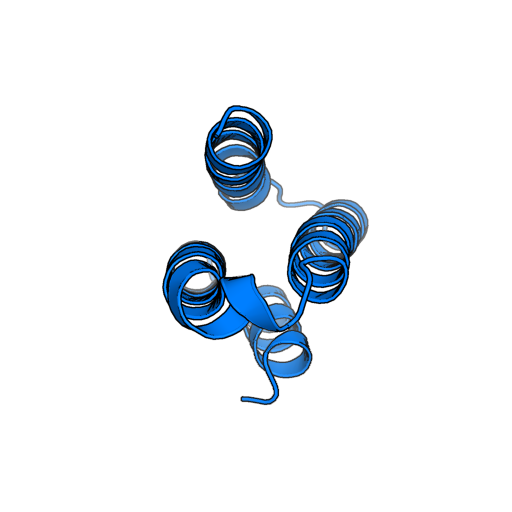 1.014 1.00 94.38 75 LYS A CA 1
ATOM 577 C C . LYS A 1 75 ? 1.462 -9.668 0.665 1.00 94.38 75 LYS A C 1
ATOM 579 O O . LYS A 1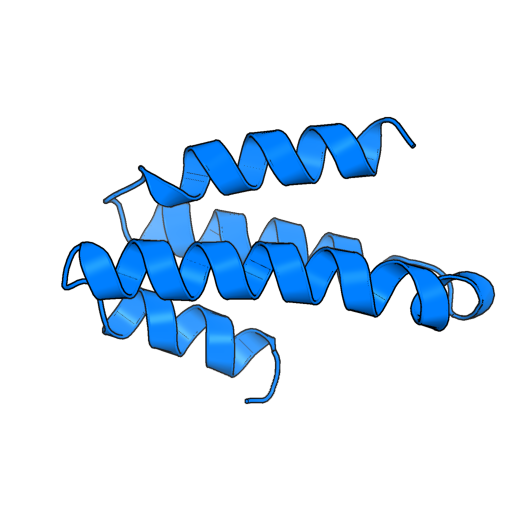 75 ? 1.848 -9.970 -0.460 1.00 94.38 75 LYS A O 1
ATOM 584 N N . MET A 1 76 ? 2.287 -9.236 1.612 1.00 91.00 76 MET A N 1
ATOM 5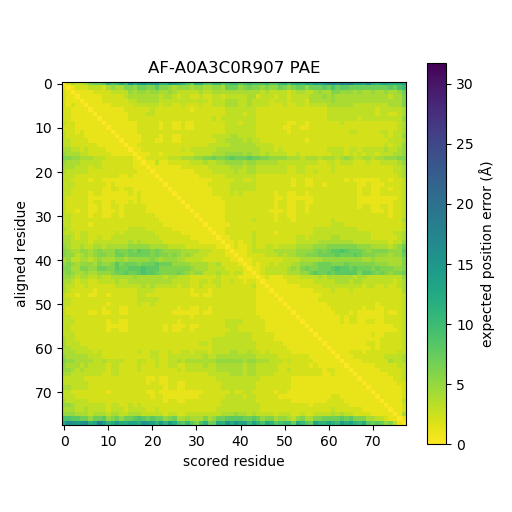85 C CA . MET A 1 76 ? 3.744 -9.217 1.488 1.00 91.00 76 MET A CA 1
ATOM 586 C C . MET A 1 76 ? 4.386 -10.571 1.825 1.00 91.00 76 MET A C 1
ATOM 588 O O . MET A 1 76 ? 5.574 -10.738 1.558 1.00 91.00 76 MET A O 1
ATOM 592 N N . GLY A 1 77 ? 3.628 -11.521 2.386 1.00 86.00 77 GLY A N 1
ATOM 593 C CA . GLY A 1 77 ? 4.158 -12.787 2.899 1.00 86.00 77 GLY A CA 1
ATOM 594 C C . GLY A 1 77 ? 4.962 -12.620 4.192 1.00 86.00 77 GLY A C 1
ATOM 595 O O . GLY A 1 77 ? 5.917 -13.364 4.408 1.00 86.00 77 GLY A O 1
ATOM 596 N N . GLN A 1 78 ? 4.616 -11.610 4.997 1.00 69.50 78 GLN A N 1
ATOM 597 C CA . GLN A 1 78 ? 5.240 -11.277 6.283 1.00 69.50 78 GLN A CA 1
ATOM 598 C C . GLN A 1 78 ? 4.335 -11.600 7.467 1.00 69.50 78 GLN A C 1
ATOM 600 O O . GLN A 1 78 ? 3.097 -11.493 7.307 1.00 69.50 78 GLN A O 1
#

Sequence (78 aa):
QEKFQQTASFAQFLGKVNDAAKFKKGVDLIVGFKESIPESFRAQTNAYFNNILNGLINAKKAAGANDLADYIKSKMGQ

pLDDT: mean 93.6, std 4.79, range [69.5, 97.62]